Protein AF-A0A537WAR3-F1 (afdb_monomer_lite)

Foldseek 3Di:
DAADEAEQEADAQVSLVVVLVVLVVCLVVVNNVRYDHYHYDHNSVVNVVLCVVLVCLSNDDPVSSCVSVVVSVVD

Radius of gyration: 11.49 Å; chains: 1; bounding box: 25×22×32 Å

Structure (mmCIF, N/CA/C/O backbone):
data_AF-A0A537WAR3-F1
#
_entry.id   AF-A0A537WAR3-F1
#
loop_
_atom_site.group_PDB
_atom_site.id
_atom_site.type_symbol
_atom_site.label_atom_id
_atom_site.label_alt_id
_atom_site.label_comp_id
_atom_site.label_asym_id
_atom_site.label_entity_id
_atom_site.label_seq_id
_atom_site.pdbx_PDB_ins_code
_atom_site.Cartn_x
_atom_site.Cartn_y
_atom_site.Cartn_z
_atom_site.occupancy
_atom_site.B_iso_or_equiv
_atom_site.auth_seq_id
_atom_site.auth_comp_id
_atom_site.auth_asym_id
_atom_site.auth_atom_id
_atom_site.pdbx_PDB_model_num
ATOM 1 N N . MET A 1 1 ? -8.371 -6.828 19.079 1.00 66.25 1 MET A N 1
ATOM 2 C CA . MET A 1 1 ? -8.424 -6.257 17.715 1.00 66.25 1 MET A CA 1
ATOM 3 C C . MET A 1 1 ? -7.656 -7.182 16.791 1.00 66.25 1 MET A C 1
ATOM 5 O O . MET A 1 1 ? -6.525 -7.524 17.129 1.00 66.25 1 MET A O 1
ATOM 9 N N . ASN A 1 2 ? -8.263 -7.622 15.688 1.00 83.81 2 ASN A N 1
ATOM 10 C CA . ASN A 1 2 ? -7.549 -8.416 14.688 1.00 83.81 2 ASN A CA 1
ATOM 11 C C . ASN A 1 2 ? -6.555 -7.514 13.950 1.00 83.81 2 ASN A C 1
ATOM 13 O O . ASN A 1 2 ? -6.866 -6.369 13.639 1.00 83.81 2 ASN A O 1
ATOM 17 N N . ARG A 1 3 ? -5.341 -8.022 13.733 1.00 94.75 3 ARG A N 1
ATOM 18 C CA . ARG A 1 3 ? -4.279 -7.334 12.994 1.00 94.75 3 ARG A CA 1
ATOM 19 C C . ARG A 1 3 ? -3.994 -8.119 11.727 1.00 94.75 3 ARG A C 1
ATOM 21 O O . ARG A 1 3 ? -3.832 -9.335 11.793 1.00 94.75 3 ARG A O 1
ATOM 28 N N . ILE A 1 4 ? -3.910 -7.419 10.603 1.00 97.62 4 ILE A N 1
ATOM 29 C CA . ILE A 1 4 ? -3.581 -7.998 9.303 1.00 97.62 4 ILE A CA 1
ATOM 30 C C . ILE A 1 4 ? -2.128 -7.646 8.963 1.00 97.62 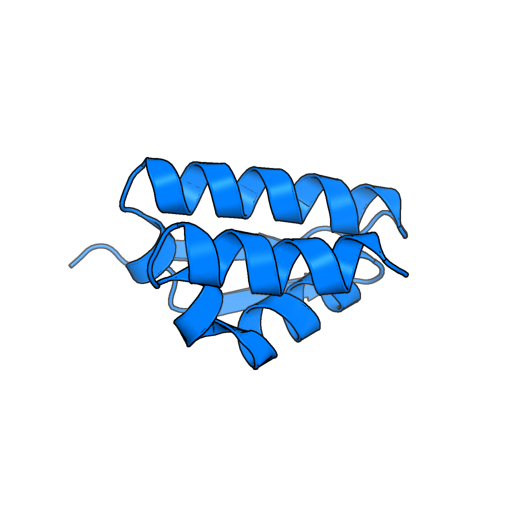4 ILE A C 1
ATOM 32 O O . ILE A 1 4 ? -1.694 -6.500 9.116 1.00 97.62 4 ILE A O 1
ATOM 36 N N . GLY A 1 5 ? -1.369 -8.649 8.523 1.00 98.12 5 GLY A N 1
ATOM 37 C CA . GLY A 1 5 ? -0.096 -8.463 7.831 1.00 98.12 5 GLY A CA 1
ATOM 38 C C . GLY A 1 5 ? -0.312 -8.647 6.332 1.00 98.12 5 GLY A C 1
ATOM 39 O O . GLY A 1 5 ? -0.889 -9.651 5.917 1.00 98.12 5 GLY A O 1
ATOM 40 N N . LEU A 1 6 ? 0.123 -7.682 5.528 1.00 98.12 6 LEU A N 1
ATOM 41 C CA . LEU A 1 6 ? -0.067 -7.673 4.082 1.00 98.12 6 LEU A CA 1
ATOM 42 C C . LEU A 1 6 ? 1.257 -7.994 3.377 1.00 98.12 6 LEU A C 1
ATOM 44 O O . LEU A 1 6 ? 2.186 -7.191 3.403 1.00 98.12 6 LEU A O 1
ATOM 48 N N . ALA A 1 7 ? 1.34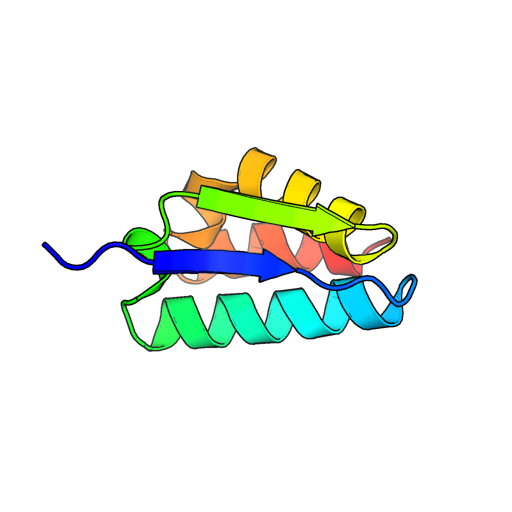8 -9.167 2.750 1.00 98.44 7 ALA A N 1
ATOM 49 C CA . ALA A 1 7 ? 2.526 -9.593 1.996 1.00 98.44 7 ALA A CA 1
ATOM 50 C C . ALA A 1 7 ? 2.302 -9.404 0.488 1.00 98.44 7 ALA A C 1
ATOM 52 O O . ALA A 1 7 ? 1.465 -10.073 -0.118 1.00 98.44 7 ALA A O 1
ATOM 53 N N . LEU A 1 8 ? 3.058 -8.491 -0.119 1.00 98.44 8 LEU A N 1
ATOM 54 C CA . LEU A 1 8 ? 2.921 -8.089 -1.517 1.00 98.44 8 LEU A CA 1
ATOM 55 C C . LEU A 1 8 ? 3.994 -8.767 -2.376 1.00 98.44 8 LEU A C 1
ATOM 57 O O . LEU A 1 8 ? 5.168 -8.387 -2.372 1.00 98.44 8 LEU A O 1
ATOM 61 N N . SER A 1 9 ? 3.592 -9.791 -3.125 1.00 98.31 9 SER A N 1
ATOM 62 C CA . SER A 1 9 ? 4.488 -10.534 -4.013 1.00 98.31 9 SER A CA 1
ATOM 63 C C . SER A 1 9 ? 5.000 -9.691 -5.188 1.00 98.31 9 SER A C 1
ATOM 65 O O . SER A 1 9 ? 4.391 -8.700 -5.599 1.00 98.31 9 SER A O 1
ATOM 67 N N . GLY A 1 10 ? 6.145 -10.102 -5.736 1.00 97.50 10 GLY A N 1
ATOM 68 C CA . GLY A 1 10 ? 6.734 -9.508 -6.932 1.00 97.50 10 GLY A CA 1
ATOM 69 C C . GLY A 1 10 ? 6.029 -9.933 -8.221 1.00 97.50 10 GLY A C 1
ATOM 70 O O . GLY A 1 10 ? 5.280 -10.905 -8.261 1.00 97.50 10 GLY A O 1
ATOM 71 N N . GLY A 1 11 ? 6.297 -9.205 -9.303 1.00 96.19 11 GLY A N 1
ATOM 72 C CA . GLY A 1 11 ? 5.726 -9.490 -10.626 1.00 96.19 11 GLY A CA 1
ATOM 73 C C . GLY A 1 11 ? 5.790 -8.302 -11.581 1.00 96.19 11 GLY A C 1
ATOM 74 O O . GLY A 1 11 ? 4.890 -8.127 -12.402 1.00 96.19 11 GLY A O 1
ATOM 75 N N . GLY A 1 12 ? 6.822 -7.461 -11.432 1.00 92.75 12 GLY A N 1
ATOM 76 C CA . GLY A 1 12 ? 6.971 -6.211 -12.175 1.00 92.75 12 GLY A CA 1
ATOM 77 C C . GLY A 1 12 ? 5.748 -5.302 -12.047 1.00 92.75 12 GLY A C 1
ATOM 78 O O . GLY A 1 12 ? 5.070 -5.288 -11.020 1.00 92.75 12 GLY A O 1
ATOM 79 N N . PHE A 1 13 ? 5.445 -4.579 -13.121 1.00 91.62 13 PHE A N 1
ATOM 80 C CA . PHE A 1 13 ? 4.341 -3.620 -13.157 1.00 91.62 13 PHE A CA 1
ATOM 81 C C . PHE A 1 13 ? 2.955 -4.261 -12.966 1.00 91.62 13 PHE A C 1
ATOM 83 O O . PHE A 1 13 ? 2.075 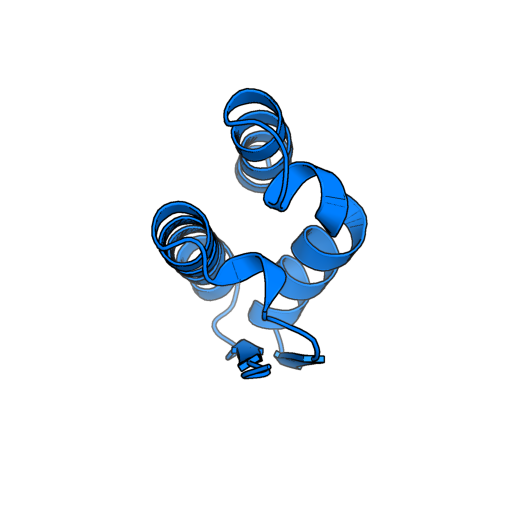-3.671 -12.344 1.00 91.62 13 PHE A O 1
ATOM 90 N N . ARG A 1 14 ? 2.761 -5.513 -13.409 1.00 95.12 14 ARG A N 1
ATOM 91 C CA . ARG A 1 14 ? 1.494 -6.237 -13.201 1.00 95.12 14 ARG A CA 1
ATOM 92 C C . ARG A 1 14 ? 1.176 -6.404 -11.715 1.00 95.12 14 ARG A C 1
ATOM 94 O O . ARG A 1 14 ? 0.022 -6.256 -11.326 1.00 95.12 14 ARG A O 1
ATOM 101 N N . ALA A 1 15 ? 2.185 -6.711 -10.895 1.00 97.06 15 ALA A N 1
ATOM 102 C CA . ALA A 1 15 ? 1.995 -6.836 -9.452 1.00 97.06 15 ALA A CA 1
ATOM 103 C C . ALA A 1 15 ? 1.555 -5.504 -8.829 1.00 97.06 15 ALA A C 1
ATOM 105 O O . ALA A 1 15 ? 0.647 -5.504 -8.006 1.00 97.06 15 ALA A O 1
ATOM 106 N N . THR A 1 16 ? 2.120 -4.376 -9.272 1.00 95.94 16 THR A N 1
ATOM 107 C CA . THR A 1 16 ? 1.723 -3.038 -8.809 1.00 95.94 16 THR A CA 1
ATOM 108 C C . THR A 1 16 ? 0.223 -2.795 -8.982 1.00 95.94 16 THR A C 1
ATOM 110 O O . THR A 1 16 ? -0.463 -2.449 -8.022 1.00 95.94 16 THR A O 1
ATOM 113 N N . LEU A 1 17 ? -0.301 -3.030 -10.189 1.00 96.56 17 LEU A N 1
ATOM 114 C CA . LEU A 1 17 ? -1.719 -2.814 -10.494 1.00 96.56 17 LEU A CA 1
ATOM 115 C C . LEU A 1 17 ? -2.632 -3.836 -9.805 1.00 96.56 17 LEU A C 1
ATOM 117 O O . LEU A 1 17 ? -3.709 -3.483 -9.328 1.00 96.56 17 LEU A O 1
ATOM 121 N N . TYR A 1 18 ? -2.196 -5.094 -9.707 1.00 97.69 18 TYR A N 1
ATOM 122 C CA . TYR A 1 18 ? -2.940 -6.121 -8.978 1.00 97.69 18 TYR A CA 1
ATOM 123 C C . TYR A 1 18 ? -3.109 -5.745 -7.499 1.00 97.69 18 TYR A C 1
ATOM 125 O O . TYR A 1 18 ? -4.212 -5.818 -6.953 1.00 97.69 18 TYR A O 1
ATOM 133 N N . HIS A 1 19 ? -2.031 -5.290 -6.854 1.00 98.38 19 HIS A N 1
ATOM 134 C CA . HIS A 1 19 ? -2.061 -4.921 -5.441 1.00 98.38 19 HIS A CA 1
ATOM 135 C C . HIS A 1 19 ? -2.885 -3.654 -5.174 1.00 98.38 19 HIS A C 1
ATOM 137 O O . HIS A 1 19 ? -3.497 -3.555 -4.111 1.00 98.38 19 HIS A O 1
ATOM 143 N N . LEU A 1 20 ? -3.000 -2.736 -6.143 1.00 98.06 20 LEU A N 1
ATOM 144 C CA . LEU A 1 20 ? -3.962 -1.629 -6.066 1.00 98.06 20 LEU A CA 1
ATOM 145 C C . LEU A 1 20 ? -5.406 -2.147 -5.944 1.00 98.06 20 LEU A C 1
ATOM 147 O O . LEU A 1 20 ? -6.153 -1.685 -5.080 1.00 98.06 20 LEU A O 1
ATOM 151 N N . GLY A 1 21 ? -5.787 -3.137 -6.758 1.00 98.31 21 GLY A N 1
ATOM 152 C CA . GLY A 1 21 ? -7.103 -3.781 -6.675 1.00 98.31 21 GLY A CA 1
ATOM 153 C C . GLY A 1 21 ? -7.332 -4.503 -5.342 1.00 98.31 21 GLY A C 1
ATOM 154 O O . GLY A 1 21 ? -8.396 -4.374 -4.739 1.00 98.31 21 GLY A O 1
ATOM 155 N N . LEU A 1 22 ? -6.312 -5.199 -4.830 1.00 98.25 22 LEU A N 1
ATOM 156 C CA . LEU A 1 22 ? -6.343 -5.833 -3.506 1.00 98.25 22 LEU A CA 1
ATOM 157 C C . LEU A 1 22 ? -6.601 -4.814 -2.384 1.00 98.25 22 LEU A C 1
ATOM 159 O O . LEU A 1 22 ? -7.430 -5.053 -1.509 1.00 98.25 22 LEU A O 1
ATOM 163 N N . VAL A 1 23 ? -5.907 -3.674 -2.399 1.00 98.50 23 VAL A N 1
ATOM 164 C CA . VAL A 1 23 ? -6.101 -2.620 -1.392 1.00 98.50 23 VAL A CA 1
ATOM 165 C C . VAL A 1 23 ? -7.475 -1.978 -1.514 1.00 98.50 23 VAL A C 1
ATOM 167 O O . VAL A 1 23 ? -8.095 -1.709 -0.486 1.00 98.50 23 VAL A O 1
ATOM 170 N N . ARG A 1 24 ? -7.996 -1.797 -2.736 1.00 98.62 24 ARG A N 1
ATOM 171 C CA . ARG A 1 24 ? -9.385 -1.361 -2.929 1.00 98.62 24 ARG A CA 1
ATOM 172 C C . ARG A 1 24 ? -10.363 -2.334 -2.276 1.00 98.62 24 ARG A C 1
ATOM 174 O O . ARG A 1 24 ? -11.222 -1.901 -1.518 1.00 98.62 24 ARG A O 1
ATOM 181 N N . PHE A 1 25 ? -10.185 -3.635 -2.498 1.00 98.62 25 PHE A N 1
ATOM 182 C CA . PHE A 1 25 ? -11.008 -4.660 -1.858 1.00 98.62 25 PHE A CA 1
ATOM 183 C C . PHE A 1 25 ? -10.936 -4.585 -0.325 1.00 98.62 25 PHE A C 1
ATOM 185 O O . PHE A 1 25 ? -11.971 -4.557 0.337 1.00 98.62 25 PHE A O 1
ATOM 192 N N . LEU A 1 26 ? -9.730 -4.500 0.254 1.00 98.44 26 LEU A N 1
ATOM 193 C CA . LEU A 1 26 ? -9.566 -4.375 1.707 1.00 98.44 26 LEU A CA 1
ATOM 194 C C . LEU A 1 26 ? -10.230 -3.108 2.254 1.00 98.44 26 LEU A C 1
ATOM 196 O O . LEU A 1 26 ? -10.819 -3.148 3.334 1.00 98.44 26 LEU A O 1
ATOM 200 N N . ARG A 1 27 ? -10.139 -1.990 1.529 1.00 98.38 27 ARG A N 1
ATOM 201 C CA . ARG A 1 27 ? -10.797 -0.734 1.899 1.00 98.38 27 ARG A CA 1
ATOM 202 C C . ARG A 1 27 ? -12.309 -0.889 1.900 1.00 98.38 27 ARG A C 1
ATOM 204 O O . ARG A 1 27 ? -12.941 -0.584 2.906 1.00 98.38 27 ARG A O 1
ATOM 211 N N . ASP A 1 28 ? -12.871 -1.372 0.798 1.00 98.31 28 ASP A N 1
ATOM 212 C CA . ASP A 1 28 ? -14.319 -1.490 0.620 1.00 98.31 28 ASP A CA 1
ATOM 213 C C . ASP A 1 28 ? -14.927 -2.504 1.606 1.00 98.31 28 ASP A C 1
ATOM 215 O O . ASP A 1 28 ? -16.069 -2.351 2.032 1.00 98.31 28 ASP A O 1
ATOM 219 N N . ALA A 1 29 ? -14.139 -3.488 2.054 1.00 97.81 29 ALA A N 1
ATOM 220 C CA . ALA A 1 29 ? -14.502 -4.421 3.120 1.00 97.81 29 ALA A CA 1
ATOM 221 C C . ALA A 1 29 ? -14.335 -3.859 4.553 1.00 97.81 29 ALA A C 1
ATOM 223 O O . ALA A 1 29 ? -14.616 -4.568 5.519 1.00 97.81 29 ALA A O 1
ATOM 224 N N . GLY A 1 30 ? -13.839 -2.628 4.731 1.00 97.12 30 GLY A N 1
ATOM 225 C CA . GLY A 1 30 ? -13.557 -2.045 6.052 1.00 97.12 30 GLY A CA 1
ATOM 226 C C . GLY A 1 30 ? -12.381 -2.703 6.792 1.00 97.12 30 GLY A C 1
ATOM 227 O O . GLY A 1 30 ? -12.285 -2.625 8.018 1.00 97.12 30 GLY A O 1
ATOM 228 N N . LEU A 1 31 ? -11.493 -3.381 6.062 1.00 97.75 31 LEU A N 1
ATOM 229 C CA . LEU A 1 31 ? -10.369 -4.150 6.605 1.00 97.75 31 LEU A CA 1
ATOM 230 C C . LEU A 1 31 ? -9.018 -3.442 6.462 1.00 97.75 31 LEU A C 1
ATOM 232 O O . LEU A 1 31 ? -8.080 -3.796 7.173 1.00 97.75 31 LEU A O 1
ATOM 236 N N . LEU A 1 32 ? -8.893 -2.457 5.566 1.00 98.00 32 LEU A N 1
ATOM 237 C CA . LEU A 1 32 ? -7.606 -1.812 5.279 1.00 98.00 32 LEU A CA 1
ATOM 238 C C . LEU A 1 32 ? -6.960 -1.182 6.525 1.00 98.00 32 LEU A C 1
ATOM 240 O O . LEU A 1 32 ? -5.765 -1.362 6.744 1.00 98.00 32 LEU A O 1
ATOM 244 N N . SER A 1 33 ? -7.751 -0.544 7.389 1.00 96.56 33 SER A N 1
ATOM 245 C CA . SER A 1 33 ? -7.273 0.074 8.634 1.00 96.56 33 SER A CA 1
ATOM 246 C C . SER A 1 33 ? -6.759 -0.932 9.674 1.00 96.56 33 SER A C 1
ATOM 248 O O . SER A 1 33 ? -6.105 -0.545 10.640 1.00 96.56 33 SER A O 1
ATOM 250 N N . GLN A 1 34 ? -7.024 -2.230 9.487 1.00 97.69 34 GLN A N 1
ATOM 251 C CA . GLN A 1 34 ? -6.517 -3.305 10.345 1.00 97.69 34 GLN A CA 1
ATOM 252 C C . GLN A 1 34 ? -5.138 -3.814 9.897 1.00 97.69 34 GLN A C 1
ATOM 254 O O . GLN A 1 34 ? -4.520 -4.620 10.602 1.00 97.69 34 GLN A O 1
ATOM 259 N N . VAL A 1 35 ? -4.642 -3.378 8.733 1.00 98.12 35 VAL A N 1
ATOM 260 C CA . VAL A 1 35 ? -3.297 -3.709 8.255 1.00 98.12 35 VAL A CA 1
ATOM 261 C C . VAL A 1 35 ? -2.272 -2.928 9.072 1.00 98.12 35 VAL A C 1
ATOM 263 O O . VAL A 1 35 ? -2.299 -1.706 9.131 1.00 98.12 35 VAL A O 1
ATOM 266 N N . THR A 1 36 ? -1.356 -3.652 9.710 1.00 97.25 36 THR A N 1
ATOM 267 C CA . THR A 1 36 ? -0.339 -3.066 10.609 1.00 97.25 36 THR A CA 1
ATOM 268 C C . THR A 1 36 ? 1.087 -3.285 10.128 1.00 97.25 36 THR A C 1
ATOM 270 O O . THR A 1 36 ? 1.998 -2.595 10.568 1.00 97.25 36 THR A O 1
ATOM 273 N N . HIS A 1 37 ? 1.289 -4.264 9.249 1.00 97.88 37 HIS A N 1
ATOM 274 C CA . HIS A 1 37 ? 2.593 -4.630 8.719 1.00 97.88 37 HIS A CA 1
ATOM 275 C C . HIS A 1 37 ? 2.453 -4.883 7.226 1.00 97.88 37 HIS A C 1
ATOM 277 O O . HIS A 1 37 ? 1.523 -5.573 6.803 1.00 97.88 37 HIS A O 1
ATOM 283 N N . ILE A 1 38 ? 3.387 -4.353 6.443 1.00 98.50 38 ILE A N 1
ATOM 284 C CA . ILE A 1 38 ? 3.473 -4.594 5.006 1.00 98.50 38 ILE A CA 1
ATOM 285 C C . ILE A 1 38 ? 4.859 -5.162 4.715 1.00 98.50 38 ILE A C 1
ATOM 287 O O . ILE A 1 38 ? 5.869 -4.568 5.084 1.00 98.50 38 ILE A O 1
ATOM 291 N N . THR A 1 39 ? 4.908 -6.311 4.048 1.00 98.50 39 THR A N 1
ATOM 292 C CA . THR A 1 39 ? 6.135 -6.865 3.466 1.00 98.50 39 THR A CA 1
ATOM 293 C C . THR A 1 39 ? 5.985 -6.894 1.956 1.00 98.50 39 THR A C 1
ATOM 295 O O . THR A 1 39 ? 4.876 -6.997 1.430 1.00 98.50 39 THR A O 1
ATOM 298 N N . SER A 1 40 ? 7.084 -6.748 1.224 1.00 98.44 40 SER A N 1
ATOM 299 C CA . SER A 1 40 ? 7.018 -6.726 -0.234 1.00 98.44 40 SER A CA 1
ATOM 300 C C . SER A 1 40 ? 8.332 -7.131 -0.877 1.00 98.44 40 SER A C 1
ATOM 302 O O . SER A 1 40 ? 9.387 -7.027 -0.252 1.00 98.44 40 SER A O 1
ATOM 304 N N . VAL A 1 41 ? 8.264 -7.560 -2.137 1.00 98.38 41 VAL A N 1
ATOM 305 C CA . VAL A 1 41 ? 9.445 -7.810 -2.972 1.00 98.38 41 VAL A CA 1
ATOM 306 C C . VAL A 1 41 ? 9.234 -7.297 -4.400 1.00 98.38 41 VAL A C 1
ATOM 308 O O . VAL A 1 41 ? 8.131 -7.376 -4.945 1.00 98.38 41 VAL A O 1
ATOM 311 N N . SER A 1 42 ? 10.313 -6.844 -5.051 1.00 96.25 42 SER A N 1
ATOM 312 C CA . SER A 1 42 ? 10.342 -6.488 -6.482 1.00 96.25 42 SER A CA 1
ATOM 313 C C . SER A 1 42 ? 9.216 -5.505 -6.872 1.00 96.25 42 SER A C 1
ATOM 315 O O . SER A 1 42 ? 9.049 -4.480 -6.221 1.00 96.25 42 SER A O 1
ATOM 317 N N . GLY A 1 43 ? 8.424 -5.791 -7.913 1.00 93.25 43 GLY A N 1
ATOM 318 C CA . GLY A 1 43 ? 7.300 -4.941 -8.339 1.00 93.25 43 GLY A CA 1
ATOM 319 C C . GLY A 1 43 ? 6.262 -4.673 -7.239 1.00 93.25 43 GLY A C 1
ATOM 320 O O . GLY A 1 43 ? 5.706 -3.582 -7.177 1.00 93.25 43 GLY A O 1
ATOM 321 N N . GLY A 1 44 ? 6.073 -5.609 -6.301 1.00 97.88 44 GLY A N 1
ATOM 322 C CA . GLY A 1 44 ? 5.218 -5.387 -5.134 1.00 97.88 44 GLY A CA 1
ATOM 323 C C . GLY A 1 44 ? 5.733 -4.272 -4.222 1.00 97.88 44 GLY A C 1
ATOM 324 O O . GLY A 1 44 ? 4.931 -3.577 -3.605 1.00 9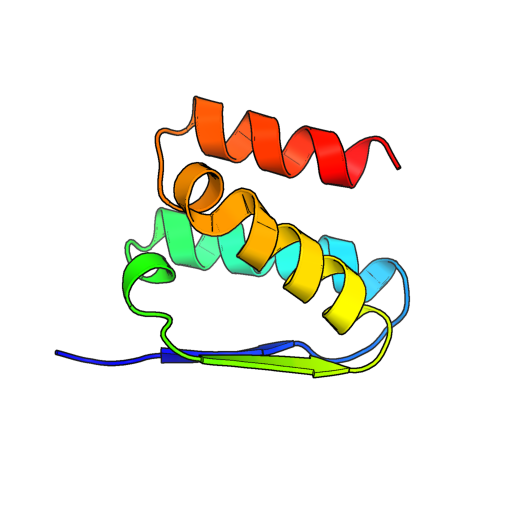7.88 44 GLY A O 1
ATOM 325 N N . SER A 1 45 ? 7.050 -4.044 -4.182 1.00 98.00 45 SER A N 1
ATOM 326 C CA . SER A 1 45 ? 7.669 -2.975 -3.391 1.00 98.00 45 SER A CA 1
ATOM 327 C C . SER A 1 45 ? 7.396 -1.582 -3.945 1.00 98.00 45 SER A C 1
ATOM 329 O O . SER A 1 45 ? 7.320 -0.637 -3.166 1.00 98.00 45 SER A O 1
ATOM 331 N N . VAL A 1 46 ? 7.173 -1.451 -5.258 1.00 96.44 46 VAL A N 1
ATOM 332 C CA . VAL A 1 46 ? 6.757 -0.177 -5.868 1.00 96.44 46 VAL A CA 1
ATOM 333 C C . VAL A 1 46 ? 5.390 0.232 -5.326 1.00 96.44 46 VAL A C 1
ATOM 335 O O . VAL A 1 46 ? 5.228 1.339 -4.816 1.00 96.44 46 VAL A O 1
ATOM 338 N N . PHE A 1 47 ? 4.420 -0.688 -5.360 1.00 97.75 47 PHE A N 1
ATOM 339 C CA . PHE A 1 47 ? 3.106 -0.420 -4.786 1.00 97.75 47 PHE A CA 1
ATOM 340 C C . PHE A 1 47 ? 3.155 -0.250 -3.267 1.00 97.75 47 PHE A C 1
ATOM 342 O O . PHE A 1 47 ? 2.523 0.661 -2.749 1.00 97.75 47 PHE A O 1
ATOM 349 N N . ALA A 1 48 ? 3.920 -1.081 -2.553 1.00 98.44 48 ALA A N 1
ATOM 350 C CA . ALA A 1 48 ? 4.058 -0.975 -1.102 1.00 98.44 48 ALA A CA 1
ATOM 351 C C . ALA A 1 48 ? 4.555 0.415 -0.675 1.00 98.44 48 ALA A C 1
ATOM 353 O O . ALA A 1 48 ? 3.988 1.014 0.236 1.00 98.44 48 ALA A O 1
ATOM 354 N N . ALA A 1 49 ? 5.577 0.942 -1.358 1.00 98.06 49 ALA A N 1
ATOM 355 C CA . ALA A 1 49 ? 6.092 2.281 -1.099 1.00 98.06 49 ALA A CA 1
ATOM 356 C C . ALA A 1 49 ? 5.021 3.350 -1.358 1.00 98.06 49 ALA A C 1
ATOM 358 O O . ALA A 1 49 ? 4.778 4.192 -0.496 1.00 98.06 49 ALA A O 1
ATOM 359 N N . HIS A 1 50 ? 4.332 3.285 -2.504 1.00 97.88 50 HIS A N 1
ATOM 360 C CA . HIS A 1 50 ? 3.258 4.228 -2.835 1.00 97.88 50 HIS A CA 1
ATOM 361 C C . HIS A 1 50 ? 2.098 4.178 -1.830 1.00 97.88 50 HIS A C 1
ATOM 363 O O . HIS A 1 50 ? 1.624 5.224 -1.389 1.00 97.88 50 HIS A O 1
ATOM 369 N N . LEU A 1 51 ? 1.673 2.976 -1.432 1.00 98.50 51 LEU A N 1
ATOM 370 C CA . LEU A 1 51 ? 0.620 2.741 -0.445 1.00 98.50 51 LEU A CA 1
ATOM 371 C C . LEU A 1 51 ? 0.966 3.366 0.907 1.00 98.50 51 LEU A C 1
ATOM 373 O O . LEU A 1 51 ? 0.157 4.105 1.458 1.00 98.50 51 LEU A O 1
ATOM 377 N N . VAL A 1 52 ? 2.161 3.087 1.435 1.00 98.25 52 VAL A N 1
ATOM 378 C CA . VAL A 1 52 ? 2.578 3.576 2.758 1.00 98.25 52 VAL A CA 1
ATOM 379 C C . VAL A 1 52 ? 2.781 5.091 2.754 1.00 98.25 52 VAL A C 1
ATOM 381 O O . VAL A 1 52 ? 2.361 5.759 3.693 1.00 98.25 52 VAL A O 1
ATOM 384 N N . LEU A 1 53 ? 3.356 5.659 1.690 1.00 98.25 53 LEU A N 1
ATOM 385 C CA . LEU A 1 53 ? 3.539 7.112 1.568 1.00 98.25 53 LEU A CA 1
ATOM 386 C C . LEU A 1 53 ? 2.217 7.886 1.437 1.00 98.25 53 LEU A C 1
ATOM 388 O O . LEU A 1 53 ? 2.181 9.079 1.721 1.00 98.25 53 LEU A O 1
ATOM 392 N N . ASN A 1 54 ? 1.139 7.222 1.013 1.00 98.25 54 ASN A N 1
ATOM 393 C CA . ASN A 1 54 ? -0.194 7.810 0.852 1.00 98.25 54 ASN A CA 1
ATOM 394 C C . ASN A 1 54 ? -1.227 7.139 1.779 1.00 98.25 54 ASN A C 1
ATOM 396 O O . ASN A 1 54 ? -2.414 7.107 1.453 1.00 98.25 54 ASN A O 1
ATOM 400 N N . TRP A 1 55 ? -0.788 6.575 2.910 1.00 98.31 55 TRP A N 1
ATOM 401 C CA . TRP A 1 55 ? -1.610 5.707 3.762 1.00 98.31 55 TRP A CA 1
ATOM 402 C C . TRP A 1 55 ? -2.944 6.338 4.177 1.00 98.31 55 TRP A C 1
ATOM 404 O O . TRP A 1 55 ? -3.998 5.702 4.069 1.00 98.31 55 TRP A O 1
ATOM 414 N N . ASP A 1 56 ? -2.903 7.602 4.592 1.00 98.31 56 ASP A N 1
ATOM 415 C CA . ASP A 1 56 ? -4.086 8.337 5.040 1.00 98.31 56 ASP A CA 1
ATOM 416 C C . ASP A 1 56 ? -5.075 8.578 3.898 1.00 98.31 56 ASP A C 1
ATOM 418 O O . ASP A 1 56 ? -6.281 8.489 4.103 1.00 98.31 56 ASP A O 1
ATOM 422 N N . LEU A 1 57 ? -4.585 8.790 2.671 1.00 98.50 57 LEU A N 1
ATOM 423 C CA . LEU A 1 57 ? -5.450 8.937 1.500 1.00 98.50 57 LEU A CA 1
ATOM 424 C C . LEU A 1 57 ? -6.141 7.615 1.151 1.00 98.50 57 LEU A C 1
ATOM 426 O O . LEU A 1 57 ? -7.338 7.589 0.875 1.00 98.50 57 LEU A O 1
ATOM 430 N N . TYR A 1 58 ? -5.412 6.499 1.227 1.00 98.56 58 TYR A N 1
ATOM 431 C CA . TYR A 1 58 ? -5.979 5.169 0.996 1.00 98.56 58 TYR A CA 1
ATOM 432 C C . TYR A 1 58 ? -7.040 4.778 2.038 1.00 98.56 58 TYR A C 1
ATOM 434 O O . TYR A 1 58 ? -7.990 4.070 1.700 1.00 98.56 58 TYR A O 1
ATOM 442 N N . ASN A 1 59 ? -6.914 5.255 3.280 1.00 98.25 59 ASN A N 1
ATOM 443 C CA . ASN A 1 59 ? -7.903 5.053 4.348 1.00 98.25 59 ASN A CA 1
ATOM 444 C C . ASN A 1 59 ? -8.964 6.168 4.427 1.00 98.25 59 ASN A C 1
ATOM 446 O O . ASN A 1 59 ? -9.890 6.069 5.231 1.00 98.25 59 ASN A O 1
ATOM 450 N N . GLY A 1 60 ? -8.833 7.216 3.613 1.00 97.88 60 GLY A N 1
ATOM 451 C CA . GLY A 1 60 ? -9.685 8.396 3.638 1.00 97.88 60 GLY A CA 1
ATOM 452 C C . GLY A 1 60 ? -10.996 8.235 2.869 1.00 97.88 60 GLY A C 1
ATOM 453 O O . GLY A 1 60 ? -11.524 7.135 2.640 1.00 97.88 60 GLY A O 1
ATOM 454 N N . SER A 1 61 ? -11.537 9.377 2.444 1.00 98.25 61 SER A N 1
ATOM 455 C CA . SER A 1 61 ? -12.751 9.425 1.632 1.00 98.25 61 SER A CA 1
ATOM 456 C C . SER A 1 61 ? -12.558 8.712 0.290 1.00 98.25 61 SER A C 1
ATOM 458 O O . SER A 1 61 ? -11.445 8.388 -0.125 1.00 98.25 61 SER A O 1
ATOM 460 N N . SER A 1 62 ? -13.652 8.450 -0.425 1.00 98.00 62 SER A N 1
ATOM 461 C CA . SER A 1 62 ? -13.545 7.859 -1.766 1.00 98.00 62 SER A CA 1
ATOM 462 C C . SER A 1 62 ? -12.745 8.755 -2.712 1.00 98.00 62 SER A C 1
ATOM 464 O O . SER A 1 62 ? -11.952 8.240 -3.488 1.00 98.00 62 SER A O 1
ATOM 466 N N . ASN A 1 63 ? -12.858 10.079 -2.581 1.00 98.44 63 ASN A N 1
ATOM 467 C CA . ASN A 1 63 ? -12.066 11.015 -3.378 1.00 98.44 63 ASN A CA 1
ATOM 468 C C . ASN A 1 63 ? -10.570 10.942 -3.040 1.00 98.44 63 ASN A C 1
ATOM 470 O O . ASN A 1 63 ? -9.746 11.016 -3.949 1.00 98.44 63 ASN A O 1
ATOM 474 N N . ASP A 1 64 ? -10.217 10.758 -1.766 1.00 98.50 64 ASP A N 1
ATOM 475 C CA . ASP A 1 64 ? -8.816 10.614 -1.349 1.00 98.50 64 ASP A CA 1
ATOM 476 C C . ASP A 1 64 ? -8.199 9.334 -1.920 1.00 98.50 64 ASP A C 1
ATOM 478 O O . ASP A 1 64 ? -7.092 9.359 -2.467 1.00 98.50 64 ASP A O 1
ATOM 482 N N . PHE A 1 65 ? -8.952 8.229 -1.868 1.00 98.50 65 PHE A N 1
ATOM 483 C CA . PHE A 1 65 ? -8.537 6.970 -2.477 1.00 98.50 65 PHE A CA 1
ATOM 484 C 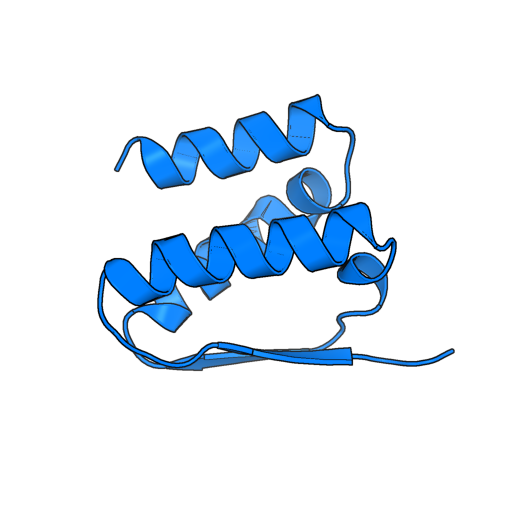C . PHE A 1 65 ? -8.311 7.135 -3.982 1.00 98.50 65 PHE A C 1
ATOM 486 O O . PHE A 1 65 ? -7.253 6.753 -4.486 1.00 98.50 65 PHE A O 1
ATOM 493 N N . GLU A 1 66 ? -9.277 7.718 -4.702 1.00 98.19 66 GLU A N 1
ATOM 494 C CA . GLU A 1 66 ? -9.159 7.931 -6.149 1.00 98.19 66 GLU A CA 1
ATOM 495 C C . GLU A 1 66 ? -7.978 8.850 -6.489 1.00 98.19 66 GLU A C 1
ATOM 497 O O . GLU A 1 66 ? -7.265 8.601 -7.462 1.00 98.19 66 GLU A O 1
ATOM 502 N N . ALA A 1 67 ? -7.703 9.870 -5.673 1.00 97.94 67 ALA A N 1
ATOM 503 C CA . ALA A 1 67 ? -6.554 10.750 -5.864 1.00 97.94 67 ALA A CA 1
ATOM 504 C C . ALA A 1 67 ? -5.216 10.007 -5.697 1.00 97.94 67 ALA A C 1
ATOM 506 O O . ALA A 1 67 ? -4.298 10.200 -6.498 1.00 97.94 67 ALA A O 1
ATOM 507 N N . ALA A 1 68 ? -5.092 9.141 -4.687 1.00 98.06 68 ALA A N 1
ATOM 508 C CA . ALA A 1 68 ? -3.898 8.321 -4.491 1.00 98.06 68 ALA A CA 1
ATOM 509 C C . ALA A 1 68 ? -3.731 7.268 -5.601 1.00 98.06 68 ALA A C 1
ATOM 511 O O . ALA A 1 68 ? -2.624 7.082 -6.111 1.00 98.06 68 ALA A O 1
ATOM 512 N N . ALA A 1 69 ? -4.822 6.612 -6.005 1.00 97.69 69 ALA A N 1
ATOM 513 C CA . ALA A 1 69 ? -4.829 5.614 -7.071 1.00 97.69 69 ALA A CA 1
ATOM 514 C 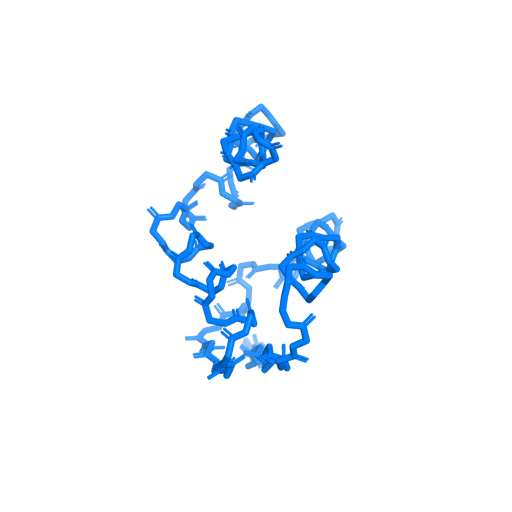C . ALA A 1 69 ? -4.481 6.228 -8.435 1.00 97.69 69 ALA A C 1
ATOM 516 O O . ALA A 1 69 ? -3.635 5.696 -9.150 1.00 97.69 69 ALA A O 1
ATOM 517 N N . SER A 1 70 ? -5.056 7.386 -8.766 1.00 97.12 70 SER A N 1
ATOM 518 C CA . SER A 1 70 ? -4.813 8.070 -10.043 1.00 97.12 70 SER A CA 1
ATOM 519 C C . SER A 1 70 ? -3.345 8.450 -10.228 1.00 97.12 70 SER A C 1
ATOM 521 O O . SER A 1 70 ? -2.813 8.304 -11.324 1.00 97.12 70 SER A O 1
ATOM 523 N N . LYS A 1 71 ? -2.650 8.870 -9.159 1.00 94.81 71 LYS A N 1
ATOM 524 C CA . LYS A 1 71 ? -1.203 9.151 -9.213 1.00 94.81 71 LYS A CA 1
ATOM 525 C C . LYS A 1 71 ? -0.376 7.918 -9.577 1.00 94.81 71 LYS A C 1
ATOM 527 O O . LYS A 1 71 ? 0.609 8.048 -10.291 1.00 94.81 71 LYS A O 1
ATOM 532 N N . LEU A 1 72 ? -0.767 6.742 -9.085 1.00 94.25 72 LEU A N 1
ATOM 533 C CA . LEU A 1 72 ? -0.085 5.486 -9.399 1.00 94.25 72 LEU A CA 1
ATOM 534 C C . LEU A 1 72 ? -0.346 5.040 -10.843 1.00 94.25 72 LEU A C 1
ATOM 536 O O . LEU A 1 72 ? 0.545 4.493 -11.480 1.00 94.25 72 LEU A O 1
ATOM 540 N N . LEU A 1 73 ? -1.568 5.257 -11.339 1.00 94.31 73 LEU A N 1
ATOM 541 C CA . LEU A 1 73 ? -1.995 4.872 -12.689 1.00 94.31 73 LEU A CA 1
ATOM 542 C C . LEU A 1 73 ? -1.482 5.810 -13.789 1.00 94.31 73 LEU A C 1
ATOM 544 O O . LEU A 1 73 ? -1.477 5.424 -14.952 1.00 94.31 73 LEU A O 1
ATOM 548 N N . ALA A 1 74 ? -1.094 7.035 -13.435 1.00 91.44 74 ALA A N 1
ATOM 549 C CA . ALA A 1 74 ? -0.555 8.022 -14.368 1.00 91.44 74 ALA A CA 1
ATOM 550 C C . ALA A 1 74 ? 0.935 7.812 -14.710 1.00 91.44 74 ALA A C 1
ATOM 552 O O . ALA A 1 74 ? 1.489 8.594 -15.482 1.00 91.44 74 ALA A O 1
ATOM 553 N N . PHE A 1 75 ? 1.575 6.808 -14.107 1.00 70.31 75 PHE A N 1
ATOM 554 C CA . PHE A 1 75 ? 2.948 6.395 -14.392 1.00 70.31 75 PHE A CA 1
ATOM 555 C C . PHE A 1 75 ? 2.996 5.464 -15.608 1.00 70.31 75 PHE A C 1
ATOM 557 O O . PHE A 1 75 ? 3.921 5.631 -16.433 1.00 70.31 75 PHE A O 1
#

Sequence (75 aa):
MNRIGLALSGGGFRATLYHLGLVRFLRDAGLLSQVTHITSVSGGSVFAAHLVLNWDLYNGSSNDFEAAASKLLAF

pLDDT: mean 96.44, std 5.18, range [66.25, 98.62]

Secondary structure (DSSP, 8-state):
---EEEEE---HHHHHHHHHHHHHHHHHTT-GGGEEEEEE-THHHHHHHHHHHTHHHHHS-HHHHHHHHHHHHT-